Protein AF-A0A5N5MK28-F1 (afdb_monomer)

Radius of gyration: 33.44 Å; Cα contacts (8 Å, |Δi|>4): 81; chains: 1; bounding box: 77×37×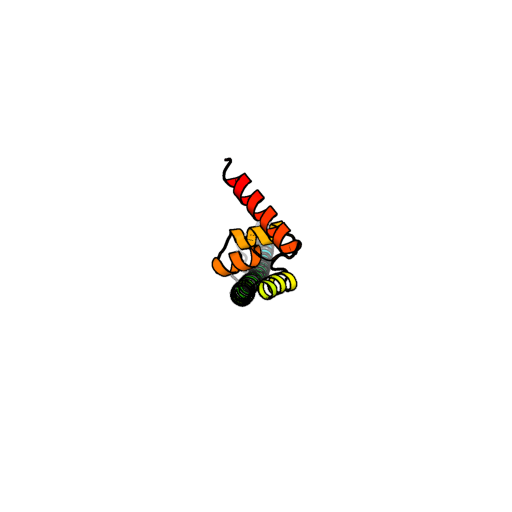80 Å

pLDDT: mean 88.34, std 12.54, range [42.09, 98.25]

Sequence (139 aa):
MDEDSTVPEDLSLAERDELSNIRRRKKELLDDIERLKFEIAEVMTEIEHLTCMGETKTTQRNKQMAIGRKKFNMDPKKGIRFLLDNDLLQHTPEDIAQFLYKGEGLNKTVIGDYLGERDDFNISVLQALWNFMSLRTST

Secondary structure (DSSP, 8-state):
--TTSPPPTT--HHHHHHHHHHHHHHHHHHHHHHHHHHHHHHHHHHHHHHHHHHHHHHHHHHHHHHHHHHHHHH-HHHHHHHHHHTTSS-SSHHHHHHHHHH-TT--HHHHHHHHT--SHHHHHHHHHHHHHHHHHH--

Nearest PDB structures (foldseek):
  2r09-assembly2_B  TM=9.958E-01  e=1.004E-08  Mus musculus
  2r0d-assembly2_B  TM=9.962E-01  e=2.593E-08  Mus musculus
  4jxh-assembly1_A  TM=9.839E-01  e=2.919E-08  Homo sapiens
  6u3g-assembly1_A  TM=5.837E-01  e=3.011E-11  Homo sapiens
  4a4p-assembly2_B  TM=9.960E-01  e=1.285E-07  Homo sapiens

Organism: Pangasianodon hypophthalmus (NCBI:txid310915)

Foldseek 3Di:
DPPLPDDDPPDDPVVSVVSVVVVVVVVVVVVVVVVVVVVVVVVVVVVVVVVVVVCVVVVVLVVQLLVLQVLCQVPVVRSVVSCCVVVNFPLDLQRVLVVVVVCVSHDVVSSVVQCPDPDPSSVSNVVNNVVVVVVVVVD

Mean predicted aligned error: 12.11 Å

Solvent-accessible surface area (backbone atoms only — not comparable to full-atom values): 7717 Å² total; per-residue (Å²): 134,73,84,84,72,74,73,71,88,89,59,52,76,66,56,50,51,51,51,52,53,51,52,51,52,52,48,54,52,49,53,49,53,53,50,51,51,52,53,51,53,51,53,52,51,51,51,51,52,53,48,53,54,48,50,50,52,53,50,49,52,52,53,51,50,54,51,24,35,55,37,23,60,74,39,47,70,62,8,52,49,50,24,40,79,64,75,73,42,60,101,43,41,57,54,48,20,52,55,60,69,67,39,80,80,49,49,68,67,50,51,49,55,49,48,68,40,90,48,71,64,32,44,45,20,43,52,37,36,50,52,56,53,54,65,66,73,75,113

InterPro domains:
  IPR000904 Sec7 domain [PF01369] (61-136)
  IPR000904 Sec7 domain [PS50190] (54-136)
  IPR035999 Sec7 domain superfamily [SSF48425] (58-135)

Structure (mmCIF, N/CA/C/O backbone):
data_AF-A0A5N5MK28-F1
#
_entry.id   AF-A0A5N5MK28-F1
#
loop_
_atom_site.group_PDB
_atom_site.id
_atom_site.type_symbol
_atom_site.label_atom_id
_atom_site.label_alt_id
_atom_site.label_comp_id
_atom_site.label_asym_id
_atom_site.label_entity_id
_atom_site.label_seq_id
_atom_site.pdbx_PDB_ins_code
_atom_site.Cartn_x
_atom_site.Cartn_y
_atom_site.Cartn_z
_atom_site.occupancy
_atom_site.B_iso_or_equiv
_atom_site.auth_seq_id
_atom_site.auth_comp_id
_atom_site.auth_asym_id
_atom_site.auth_atom_id
_atom_site.pdbx_PDB_model_num
ATOM 1 N N . MET A 1 1 ? -32.824 -11.317 48.941 1.00 42.09 1 MET A N 1
ATOM 2 C CA . MET A 1 1 ? -33.915 -10.564 49.585 1.00 42.09 1 MET A CA 1
ATOM 3 C C . MET A 1 1 ? -34.099 -9.322 48.747 1.00 42.09 1 MET A C 1
ATOM 5 O O . MET A 1 1 ? -33.229 -8.465 48.778 1.00 42.09 1 MET A O 1
ATOM 9 N N . ASP A 1 2 ? -35.137 -9.296 47.916 1.00 50.88 2 ASP A N 1
ATOM 10 C CA . ASP A 1 2 ? -35.425 -8.160 47.044 1.00 50.88 2 ASP A CA 1
ATOM 11 C C . ASP A 1 2 ? -36.006 -7.024 47.887 1.00 50.88 2 ASP A C 1
ATOM 13 O O . ASP A 1 2 ? -37.163 -7.061 48.315 1.00 50.88 2 ASP A O 1
ATOM 17 N N . GLU A 1 3 ? -35.170 -6.019 48.137 1.00 57.16 3 GLU A N 1
ATOM 18 C CA . GLU A 1 3 ? -35.463 -4.796 48.899 1.00 57.16 3 GLU A CA 1
ATOM 19 C C . GLU A 1 3 ? -36.625 -3.973 48.289 1.00 57.16 3 GLU A C 1
ATOM 21 O O . GLU A 1 3 ? -37.126 -3.036 48.898 1.00 57.16 3 GLU A O 1
ATOM 26 N N . ASP A 1 4 ? -37.102 -4.357 47.098 1.00 57.06 4 ASP A N 1
ATOM 27 C CA . ASP A 1 4 ? -38.170 -3.696 46.342 1.00 57.06 4 ASP A CA 1
ATOM 28 C C . ASP A 1 4 ? -39.566 -4.327 46.527 1.00 57.06 4 ASP A C 1
ATOM 30 O O . ASP A 1 4 ? -40.530 -3.908 45.892 1.00 57.06 4 ASP A O 1
ATOM 34 N N . SER A 1 5 ? -39.709 -5.344 47.383 1.00 59.66 5 SER A N 1
ATOM 35 C CA . SER A 1 5 ? -40.997 -6.028 47.614 1.00 59.66 5 SER A CA 1
ATOM 36 C C . SER A 1 5 ? -41.794 -5.485 48.805 1.00 59.66 5 SER A C 1
ATOM 38 O O . SER A 1 5 ? -43.012 -5.656 48.865 1.00 59.66 5 SER A O 1
ATOM 40 N N . THR A 1 6 ? -41.147 -4.790 49.740 1.00 68.94 6 THR A N 1
ATOM 41 C CA . THR A 1 6 ? -41.796 -4.239 50.933 1.00 68.94 6 THR A CA 1
ATOM 42 C C . THR A 1 6 ? -42.527 -2.948 50.577 1.00 68.94 6 THR A C 1
ATOM 44 O O . THR A 1 6 ? -41.934 -1.980 50.100 1.00 68.94 6 THR A O 1
ATOM 47 N N . VAL A 1 7 ? -43.849 -2.937 50.739 1.00 68.56 7 VAL A N 1
ATOM 48 C CA . VAL A 1 7 ? -44.659 -1.715 50.656 1.00 68.56 7 VAL A CA 1
ATOM 49 C C . VAL A 1 7 ? -44.816 -1.198 52.086 1.00 68.56 7 VAL A C 1
ATOM 51 O O . VAL A 1 7 ? -45.369 -1.929 52.906 1.00 68.56 7 VAL A O 1
ATOM 54 N N . PRO A 1 8 ? -44.322 0.007 52.411 1.00 74.38 8 PRO A N 1
ATOM 55 C CA . PRO A 1 8 ? -44.511 0.592 53.734 1.00 74.38 8 PRO A CA 1
ATOM 56 C C . PRO A 1 8 ? -46.003 0.680 54.105 1.00 74.38 8 PRO A C 1
ATOM 58 O O . PRO A 1 8 ? -46.845 1.079 53.291 1.00 74.38 8 PRO A O 1
ATOM 61 N N . GLU A 1 9 ? -46.350 0.242 55.319 1.00 71.25 9 GLU A N 1
ATOM 62 C CA . GLU A 1 9 ? -47.745 0.145 55.780 1.00 71.25 9 GLU A CA 1
ATOM 63 C C . GLU A 1 9 ? -48.412 1.519 55.967 1.00 71.25 9 GLU A C 1
ATOM 65 O O . GLU A 1 9 ? -49.639 1.606 55.925 1.00 71.25 9 GLU A O 1
ATOM 70 N N . ASP A 1 10 ? -47.621 2.586 56.083 1.00 81.12 10 ASP A N 1
ATOM 71 C CA . ASP A 1 10 ? -48.020 3.974 56.337 1.00 81.12 10 ASP A CA 1
ATOM 72 C C . ASP A 1 10 ? -48.446 4.773 55.088 1.00 81.12 10 ASP A C 1
ATOM 74 O O . ASP A 1 10 ? -48.896 5.909 55.218 1.00 81.12 10 ASP A O 1
ATOM 78 N N . LEU A 1 11 ? -48.370 4.186 53.888 1.00 76.56 11 LEU A N 1
ATOM 79 C CA . LEU A 1 11 ? -48.700 4.870 52.628 1.00 76.56 11 LEU A CA 1
ATOM 80 C C . LEU A 1 11 ? -50.201 4.873 52.295 1.00 76.56 11 LEU A C 1
ATOM 82 O O . LEU A 1 11 ? -50.887 3.849 52.414 1.00 76.56 11 LEU A O 1
ATOM 86 N N . SER A 1 12 ? -50.691 5.994 51.758 1.00 85.88 12 SER A N 1
ATOM 87 C CA . SER A 1 12 ? -52.024 6.106 51.153 1.00 85.88 12 SER A CA 1
ATOM 88 C C . SER A 1 12 ? -52.135 5.325 49.832 1.00 85.88 12 SER A C 1
ATOM 90 O O . SER A 1 12 ? -51.142 4.948 49.211 1.00 85.88 12 SER A O 1
ATOM 92 N N . LEU A 1 13 ? -53.365 5.084 49.359 1.00 82.44 13 LEU A N 1
ATOM 93 C CA . LEU A 1 13 ? -53.610 4.353 48.104 1.00 82.44 13 LEU A CA 1
ATOM 94 C C . LEU A 1 13 ? -52.949 5.014 46.884 1.00 82.44 13 LEU A C 1
ATOM 96 O O . LEU A 1 13 ? -52.423 4.306 46.029 1.00 82.44 13 LEU A O 1
ATOM 100 N N . ALA A 1 14 ? -52.955 6.348 46.820 1.00 85.94 14 ALA A N 1
ATOM 101 C CA . ALA A 1 14 ? -52.330 7.096 45.730 1.00 85.94 14 ALA A CA 1
ATOM 102 C C . ALA A 1 14 ? -50.799 6.959 45.759 1.00 85.94 14 ALA A C 1
ATOM 104 O O . ALA A 1 14 ? -50.184 6.697 44.729 1.00 85.94 14 ALA A O 1
ATOM 105 N N . GLU A 1 15 ? -50.191 7.045 46.945 1.00 86.38 15 GLU A N 1
ATOM 106 C CA . GLU A 1 15 ? -48.740 6.893 47.116 1.00 86.38 15 GLU A CA 1
ATOM 107 C C . GLU A 1 15 ? -48.275 5.460 46.819 1.00 86.38 15 GLU A C 1
ATOM 109 O O . GLU A 1 15 ? -47.202 5.261 46.250 1.00 86.38 15 GLU A O 1
ATOM 114 N N . ARG A 1 16 ? -49.091 4.446 47.140 1.00 83.69 16 ARG A N 1
ATOM 115 C CA . ARG A 1 16 ? -48.813 3.047 46.770 1.00 83.69 16 ARG A CA 1
ATOM 116 C C . ARG A 1 16 ? -48.835 2.833 45.257 1.00 83.69 16 ARG A C 1
ATOM 118 O O . ARG A 1 16 ? -47.991 2.099 44.739 1.00 83.69 16 ARG A O 1
ATOM 125 N N . A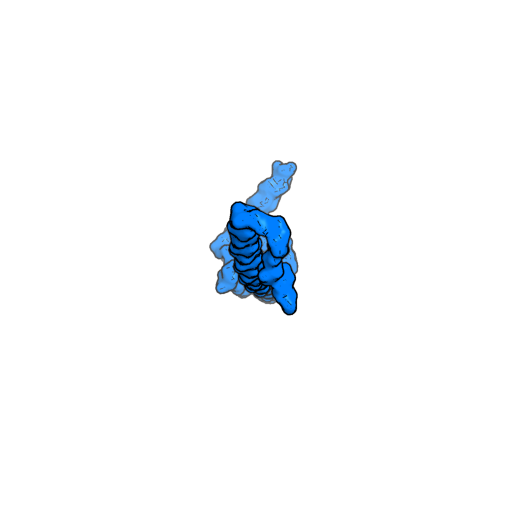SP A 1 17 ? -49.770 3.466 44.551 1.00 86.50 17 ASP A N 1
ATOM 126 C CA . ASP A 1 17 ? -49.852 3.377 43.089 1.00 86.50 17 ASP A CA 1
ATOM 127 C C . ASP A 1 17 ? -48.687 4.121 42.412 1.00 86.50 17 ASP A C 1
ATOM 129 O O . ASP A 1 17 ? -48.070 3.623 41.467 1.00 86.50 17 ASP A O 1
ATOM 133 N N . GLU A 1 18 ? -48.293 5.278 42.947 1.00 89.06 18 GLU A N 1
ATOM 134 C CA . GLU A 1 18 ? -47.118 6.011 42.476 1.00 89.06 18 GLU A CA 1
ATOM 135 C C . GLU A 1 18 ? -45.815 5.236 42.724 1.00 89.06 18 GLU A C 1
ATOM 137 O O . GLU A 1 18 ? -44.990 5.117 41.815 1.00 89.06 18 GLU A O 1
ATOM 142 N N . LEU A 1 19 ? -45.667 4.600 43.892 1.00 87.06 19 LEU A N 1
ATOM 143 C CA . LEU A 1 19 ? -44.540 3.713 44.194 1.00 87.06 19 LEU A CA 1
ATOM 144 C C . LEU A 1 19 ? -44.468 2.532 43.213 1.00 87.06 19 LEU A C 1
ATOM 146 O O . LEU A 1 19 ? -43.391 2.219 42.707 1.00 87.06 19 LEU A O 1
ATOM 150 N N . SER A 1 20 ? -45.604 1.910 42.892 1.00 87.19 20 SER A N 1
ATOM 151 C CA . SER A 1 20 ? -45.690 0.852 41.875 1.00 87.19 20 SER A CA 1
ATOM 152 C C . SER A 1 20 ? -45.235 1.347 40.494 1.00 87.19 20 SER A C 1
ATOM 154 O O . SER A 1 20 ? -44.433 0.699 39.813 1.00 87.19 20 SER A O 1
ATOM 156 N N . ASN A 1 21 ? -45.667 2.549 40.102 1.00 92.62 21 ASN A N 1
ATOM 157 C CA . ASN A 1 21 ? -45.243 3.182 38.855 1.00 92.62 21 ASN A CA 1
ATOM 158 C C . ASN A 1 21 ? -43.738 3.489 38.827 1.00 92.62 21 ASN A C 1
ATOM 160 O O . ASN A 1 21 ? -43.092 3.255 37.804 1.00 92.62 21 ASN A O 1
ATOM 164 N N . ILE A 1 22 ? -43.168 3.976 39.932 1.00 92.19 22 ILE A N 1
ATOM 165 C CA . ILE A 1 22 ? -41.727 4.229 40.067 1.00 92.19 22 ILE A CA 1
ATOM 166 C C . ILE A 1 22 ? -40.940 2.919 39.969 1.00 92.19 22 ILE A C 1
ATOM 168 O O . ILE A 1 22 ? -39.964 2.857 39.224 1.00 92.19 22 ILE A O 1
ATOM 172 N N . ARG A 1 23 ? -41.381 1.857 40.655 1.00 90.38 23 ARG A N 1
ATOM 173 C CA . ARG A 1 23 ? -40.745 0.530 40.608 1.00 90.38 23 ARG A CA 1
ATOM 174 C C . ARG A 1 23 ? -40.736 -0.057 39.203 1.00 90.38 23 ARG A C 1
ATOM 176 O O . ARG A 1 23 ? -39.703 -0.536 38.743 1.00 90.38 23 ARG A O 1
ATOM 183 N N . ARG A 1 24 ? -41.856 0.051 38.485 1.00 94.06 24 ARG A N 1
ATOM 184 C CA . ARG A 1 24 ? -41.944 -0.376 37.084 1.00 94.06 24 ARG A CA 1
ATOM 185 C C . ARG A 1 24 ? -40.958 0.383 36.197 1.00 94.06 24 ARG A C 1
ATOM 187 O O . ARG A 1 24 ? -40.180 -0.254 35.498 1.00 94.06 24 ARG A O 1
ATOM 194 N N . ARG A 1 25 ? -40.938 1.718 36.269 1.00 95.25 25 ARG A N 1
ATOM 195 C CA . ARG A 1 25 ? -40.000 2.537 35.479 1.00 95.25 25 ARG A CA 1
ATOM 196 C C . ARG A 1 25 ? -38.544 2.244 35.835 1.00 95.25 25 ARG A C 1
ATOM 198 O O . ARG A 1 25 ? -37.699 2.184 34.954 1.00 95.25 25 ARG A O 1
ATOM 205 N N . LYS A 1 26 ? -38.241 2.034 37.120 1.00 93.62 26 LYS A N 1
ATOM 206 C CA . LYS A 1 26 ? -36.909 1.617 37.579 1.00 93.62 26 LYS A CA 1
ATOM 207 C C . LYS A 1 26 ? -36.506 0.289 36.943 1.00 93.62 26 LYS A C 1
ATOM 209 O O . LYS A 1 26 ? -35.367 0.164 36.513 1.00 93.62 26 LYS A O 1
ATOM 214 N N . LYS A 1 27 ? -37.424 -0.679 36.871 1.00 93.94 27 LYS A N 1
ATOM 215 C CA . LYS A 1 27 ? -37.179 -1.963 36.208 1.00 93.94 27 LYS A CA 1
ATOM 216 C C . LYS A 1 27 ? -36.909 -1.784 34.713 1.00 93.94 27 LYS A C 1
ATOM 218 O O . LYS A 1 27 ? -35.897 -2.275 34.240 1.00 93.94 27 LYS A O 1
ATOM 223 N N . GLU A 1 28 ? -37.746 -1.021 34.013 1.00 96.19 28 GLU A N 1
ATOM 224 C CA . GLU A 1 28 ? -37.553 -0.713 32.586 1.00 96.19 28 GLU A CA 1
ATOM 225 C C . GLU A 1 28 ? -36.178 -0.071 32.329 1.00 96.19 28 GLU A C 1
ATOM 227 O O . GLU A 1 28 ? -35.439 -0.514 31.458 1.00 96.19 28 GLU A O 1
ATOM 232 N N . LEU A 1 29 ? -35.780 0.904 33.152 1.00 97.00 29 LEU A N 1
ATOM 233 C CA . LEU A 1 29 ? -34.464 1.540 33.047 1.00 97.00 29 LEU A CA 1
ATOM 234 C C . LEU A 1 29 ? -33.304 0.574 33.323 1.00 97.00 29 LEU A C 1
ATOM 236 O O . LEU A 1 29 ? -32.242 0.709 32.721 1.00 97.00 29 LEU A O 1
ATOM 240 N N . LEU A 1 30 ? -33.468 -0.373 34.249 1.00 95.31 30 LEU A N 1
ATOM 241 C CA . LEU A 1 30 ? -32.449 -1.390 34.520 1.00 95.31 30 LEU A CA 1
ATOM 242 C C . LEU A 1 30 ? -32.293 -2.350 33.339 1.00 95.31 30 LEU A C 1
ATOM 244 O O . LEU A 1 30 ? -31.159 -2.637 32.956 1.00 95.31 30 LEU A O 1
ATOM 248 N N . ASP A 1 31 ? -33.409 -2.774 32.748 1.00 96.19 31 ASP A N 1
ATOM 249 C CA . ASP A 1 31 ? -33.428 -3.626 31.559 1.00 96.19 31 ASP A CA 1
ATOM 250 C C . ASP A 1 31 ? -32.762 -2.898 30.368 1.00 96.19 31 ASP A C 1
ATOM 252 O O . ASP A 1 31 ? -31.927 -3.473 29.665 1.00 96.19 31 ASP A O 1
ATOM 256 N N . ASP A 1 32 ? -33.035 -1.599 30.190 1.00 97.75 32 ASP A N 1
ATOM 257 C CA . ASP A 1 32 ? -32.390 -0.764 29.167 1.00 97.75 32 ASP A CA 1
ATOM 258 C C . ASP A 1 32 ? -30.879 -0.607 29.403 1.00 97.75 32 ASP A C 1
ATOM 260 O O . ASP A 1 32 ? -30.087 -0.694 28.463 1.00 97.75 32 ASP A O 1
ATOM 264 N N . ILE A 1 33 ? -30.447 -0.403 30.654 1.00 97.62 33 ILE A N 1
ATOM 265 C CA . ILE A 1 33 ? -29.018 -0.336 31.004 1.00 97.62 33 ILE A CA 1
ATOM 266 C C . ILE A 1 33 ? -28.325 -1.658 30.678 1.00 97.62 33 ILE A C 1
ATOM 268 O O . ILE A 1 33 ? -27.201 -1.656 30.173 1.00 97.62 33 ILE A O 1
ATOM 272 N N . GLU A 1 34 ? -28.958 -2.786 30.993 1.00 96.31 34 GLU A N 1
ATOM 273 C CA . GLU A 1 34 ? -28.413 -4.104 30.685 1.00 96.31 34 GLU A CA 1
ATOM 274 C C . GLU A 1 34 ? -28.287 -4.300 29.172 1.00 96.31 34 GLU A C 1
ATOM 276 O O . GLU A 1 34 ? -27.216 -4.668 28.687 1.00 96.31 34 GLU A O 1
ATOM 281 N N . ARG A 1 35 ? -29.322 -3.941 28.412 1.00 97.38 35 ARG A N 1
ATOM 282 C CA . ARG A 1 35 ? -29.288 -3.986 26.950 1.00 97.38 35 ARG A CA 1
ATOM 283 C C . ARG A 1 35 ? -28.174 -3.119 26.362 1.00 97.38 35 ARG A C 1
ATOM 285 O O . ARG A 1 35 ? -27.398 -3.606 25.544 1.00 97.38 35 ARG A O 1
ATOM 292 N N . LEU A 1 36 ? -28.047 -1.868 26.803 1.00 96.75 36 LEU A N 1
ATOM 293 C CA . LEU A 1 36 ? -26.991 -0.968 26.330 1.00 96.75 36 LEU A CA 1
ATOM 294 C C . LEU A 1 36 ? -25.593 -1.507 26.650 1.00 96.75 36 LEU A C 1
ATOM 296 O O . LEU A 1 36 ? -24.676 -1.345 25.850 1.00 96.75 36 LEU A O 1
ATOM 300 N N . LYS A 1 37 ? -25.410 -2.183 27.791 1.00 95.94 37 LYS A N 1
ATOM 301 C CA . LYS A 1 37 ? -24.139 -2.855 28.104 1.00 95.94 37 LYS A CA 1
ATOM 302 C C . LYS A 1 37 ? -23.818 -3.965 27.105 1.00 95.94 37 LYS A C 1
ATOM 304 O O . LYS A 1 37 ? -22.661 -4.072 26.704 1.00 95.94 37 LYS A O 1
ATOM 309 N N . PHE A 1 38 ? -24.810 -4.765 26.707 1.00 92.50 38 PHE A N 1
ATOM 310 C CA . PHE A 1 38 ? -24.625 -5.790 25.677 1.00 92.50 38 PHE A CA 1
ATOM 311 C C . PHE A 1 38 ? -24.275 -5.171 24.321 1.00 92.50 38 PHE A C 1
ATOM 313 O O . PHE A 1 38 ? -23.301 -5.595 23.705 1.00 92.50 38 PHE A O 1
ATOM 320 N N . GLU A 1 39 ? -24.997 -4.129 23.904 1.00 96.19 39 GLU A N 1
ATOM 321 C CA . GLU A 1 39 ? -24.726 -3.419 22.646 1.00 96.19 39 GLU A CA 1
ATOM 322 C C . GLU A 1 39 ? -23.311 -2.808 22.640 1.00 96.19 39 GLU A C 1
ATOM 324 O O . GLU A 1 39 ? -22.571 -2.956 21.669 1.00 96.19 39 GLU A O 1
ATOM 329 N N . ILE A 1 40 ? -22.871 -2.197 23.749 1.00 95.50 40 ILE A N 1
ATOM 330 C CA . ILE A 1 40 ? -21.497 -1.685 23.886 1.00 95.50 40 ILE A CA 1
ATOM 331 C C . ILE A 1 40 ? -20.473 -2.821 23.773 1.00 95.50 40 ILE A C 1
ATOM 333 O O . ILE A 1 40 ? -19.467 -2.660 23.086 1.00 95.50 40 ILE A O 1
ATOM 337 N N . ALA A 1 41 ? -20.699 -3.960 24.431 1.00 93.44 41 ALA A N 1
ATOM 338 C CA . ALA A 1 41 ? -19.775 -5.093 24.374 1.00 93.44 41 ALA A CA 1
ATOM 339 C C . ALA A 1 41 ? -19.642 -5.667 22.952 1.00 93.44 41 ALA A C 1
ATOM 341 O O . ALA A 1 41 ? -18.539 -6.018 22.523 1.00 93.44 41 ALA A O 1
ATOM 342 N N . GLU A 1 42 ? -20.744 -5.721 22.205 1.00 93.38 42 GLU A N 1
ATOM 343 C CA . GLU A 1 42 ? -20.756 -6.151 20.807 1.00 93.38 42 GLU A CA 1
ATOM 344 C C . GLU A 1 42 ? -19.974 -5.179 19.914 1.00 93.38 42 GLU A C 1
ATOM 346 O O . GLU A 1 42 ? -19.056 -5.598 19.208 1.00 93.38 42 GLU A O 1
ATOM 351 N N . VAL A 1 43 ? -20.248 -3.874 20.023 1.00 94.56 43 VAL A N 1
ATOM 352 C CA . VAL A 1 43 ? -19.526 -2.836 19.268 1.00 94.56 43 VAL A CA 1
ATOM 353 C C . VAL A 1 43 ? -18.028 -2.855 19.587 1.00 94.56 43 VAL A C 1
ATOM 355 O O . VAL A 1 43 ? -17.202 -2.746 18.683 1.00 94.56 43 VAL A O 1
ATOM 358 N N . MET A 1 44 ? -17.650 -3.037 20.855 1.00 88.44 44 MET A N 1
ATOM 359 C CA . MET A 1 44 ? -16.242 -3.162 21.254 1.00 88.44 44 MET A CA 1
ATOM 360 C C . MET A 1 44 ? -15.576 -4.378 20.596 1.00 88.44 44 MET A C 1
ATOM 362 O O . MET A 1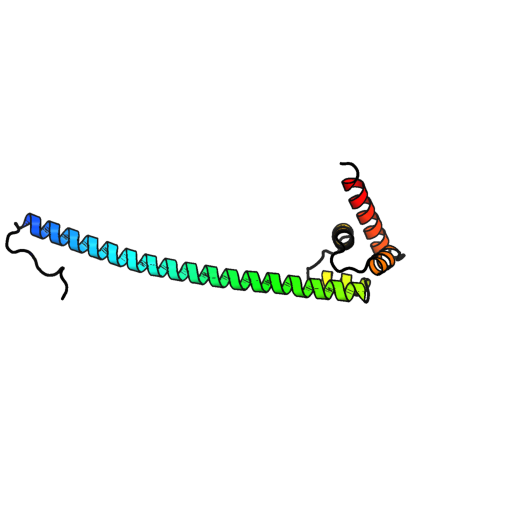 44 ? -14.474 -4.258 20.063 1.00 88.44 44 MET A O 1
ATOM 366 N N . THR A 1 45 ? -16.268 -5.519 20.555 1.00 90.25 45 THR A N 1
ATOM 367 C CA . THR A 1 45 ? -15.779 -6.738 19.889 1.00 90.25 45 THR A CA 1
ATOM 368 C C . THR A 1 45 ? -15.591 -6.518 18.383 1.00 90.25 45 THR A C 1
ATOM 370 O O . THR A 1 45 ? -14.596 -6.956 17.800 1.00 90.25 45 THR A O 1
ATOM 373 N N . GLU A 1 46 ? -16.510 -5.803 17.733 1.00 88.38 46 GLU A N 1
ATOM 374 C CA . GLU A 1 46 ? -16.402 -5.472 16.310 1.00 88.38 46 GLU A CA 1
ATOM 375 C C . GLU A 1 46 ? -15.223 -4.525 16.027 1.00 88.38 46 GLU A C 1
ATOM 377 O O . GLU A 1 46 ? -14.463 -4.743 15.077 1.00 88.38 46 GLU A O 1
ATOM 382 N N . ILE A 1 47 ? -15.006 -3.520 16.883 1.00 84.00 47 ILE A N 1
ATOM 383 C CA . ILE A 1 47 ? -13.850 -2.614 16.803 1.00 84.00 47 ILE A CA 1
ATOM 384 C C . ILE A 1 47 ? -12.534 -3.393 16.930 1.00 84.00 47 ILE A C 1
ATOM 386 O O . ILE A 1 47 ? -11.606 -3.163 16.147 1.00 84.00 47 ILE A O 1
ATOM 390 N N . GLU A 1 48 ? -12.435 -4.328 17.876 1.00 78.00 48 GLU A N 1
ATOM 391 C CA . GLU A 1 48 ? -11.248 -5.176 18.054 1.00 78.00 48 GLU A CA 1
ATOM 392 C C . GLU A 1 48 ? -10.982 -6.047 16.820 1.00 78.00 48 GLU A C 1
ATOM 394 O O . GLU A 1 48 ? -9.852 -6.105 16.321 1.00 78.00 48 GLU A O 1
ATOM 399 N N . HIS A 1 49 ? -12.028 -6.668 16.271 1.00 75.69 49 HIS A N 1
ATOM 400 C CA . HIS A 1 49 ? -11.931 -7.470 15.055 1.00 75.69 49 HIS A CA 1
ATOM 401 C C . HIS A 1 49 ? -11.442 -6.637 13.858 1.00 75.69 49 HIS A C 1
ATOM 403 O O . HIS A 1 49 ? -10.492 -7.025 13.170 1.00 75.69 49 HIS A O 1
ATOM 409 N N . LEU A 1 50 ? -12.025 -5.454 13.640 1.00 74.75 50 LEU A N 1
ATOM 410 C CA . LEU A 1 50 ? -11.610 -4.535 12.576 1.00 74.75 50 LEU A CA 1
ATOM 411 C C . LEU A 1 50 ? -10.167 -4.046 12.760 1.00 74.75 50 LEU A C 1
ATOM 413 O O . LEU A 1 50 ? -9.421 -3.955 11.781 1.00 74.75 50 LEU A O 1
ATOM 417 N N . THR A 1 51 ? -9.750 -3.788 14.001 1.00 69.94 51 THR A N 1
ATOM 418 C CA . THR A 1 51 ? -8.378 -3.372 14.327 1.00 69.94 51 THR A CA 1
ATOM 419 C C . THR A 1 51 ? -7.377 -4.478 13.985 1.00 69.94 51 THR A C 1
ATOM 421 O O . THR A 1 51 ? -6.415 -4.233 13.254 1.00 69.94 51 THR A O 1
ATOM 424 N N . CYS A 1 52 ? -7.647 -5.723 14.387 1.00 60.94 52 CYS A N 1
ATOM 425 C CA . CYS A 1 52 ? -6.791 -6.871 14.074 1.00 60.94 52 CYS A CA 1
ATOM 426 C C . CYS A 1 52 ? -6.690 -7.130 12.555 1.00 60.94 52 CYS A C 1
ATOM 428 O O . CYS A 1 52 ? -5.608 -7.370 12.002 1.00 60.94 52 CYS A O 1
ATOM 430 N N . MET A 1 53 ? -7.806 -7.012 11.829 1.00 60.31 53 MET A N 1
ATOM 431 C CA . MET A 1 53 ? -7.806 -7.102 10.365 1.00 60.31 53 MET A CA 1
ATOM 432 C C . MET A 1 53 ? -7.018 -5.959 9.697 1.00 60.31 53 MET A C 1
ATOM 434 O O . MET A 1 53 ? -6.379 -6.168 8.663 1.00 60.31 53 MET A O 1
ATOM 438 N N . GLY A 1 54 ? -7.044 -4.750 10.261 1.00 58.66 54 GLY A N 1
ATOM 439 C CA . GLY A 1 54 ? -6.272 -3.603 9.774 1.00 58.66 54 GLY A CA 1
ATOM 440 C C . GLY A 1 54 ? -4.761 -3.762 9.986 1.00 58.66 54 GLY A C 1
ATOM 441 O O . GLY A 1 54 ? -3.965 -3.497 9.075 1.00 58.66 54 GLY A O 1
ATOM 442 N N . GLU A 1 55 ? -4.357 -4.261 11.154 1.00 58.81 55 GLU A N 1
ATOM 443 C CA . GLU A 1 55 ? -2.956 -4.520 11.502 1.00 58.81 55 GLU A CA 1
ATOM 444 C C . GLU A 1 55 ? -2.345 -5.637 10.654 1.00 58.81 55 GLU A C 1
ATOM 446 O O . GLU A 1 55 ? -1.218 -5.506 10.165 1.00 58.81 55 GLU A O 1
ATOM 451 N N . THR A 1 56 ? -3.094 -6.715 10.410 1.00 61.44 56 THR A N 1
ATOM 452 C CA . THR A 1 56 ? -2.648 -7.833 9.565 1.00 61.44 56 THR A CA 1
ATOM 453 C C . THR A 1 56 ? -2.469 -7.410 8.108 1.00 61.44 56 THR A C 1
ATOM 455 O O . THR A 1 56 ? -1.423 -7.704 7.525 1.00 61.44 56 THR A O 1
ATOM 458 N N . LYS A 1 57 ? -3.407 -6.641 7.536 1.00 63.69 57 LYS A N 1
ATOM 459 C CA . LYS A 1 57 ? -3.300 -6.116 6.160 1.00 63.69 57 LYS A CA 1
ATOM 460 C C . LYS A 1 57 ? -2.135 -5.141 5.992 1.00 63.69 57 LYS A C 1
ATOM 462 O O . LYS A 1 57 ? -1.371 -5.259 5.033 1.00 63.69 57 LYS A O 1
ATOM 467 N N . THR A 1 58 ? -1.951 -4.216 6.934 1.00 73.00 58 THR A N 1
ATOM 468 C CA . THR A 1 58 ? -0.844 -3.242 6.892 1.00 73.00 58 THR A CA 1
ATOM 469 C C . THR A 1 58 ? 0.504 -3.943 7.054 1.00 73.00 58 THR A C 1
ATOM 471 O O . THR A 1 58 ? 1.448 -3.694 6.302 1.00 73.00 58 THR A O 1
ATOM 474 N N . THR A 1 59 ? 0.583 -4.902 7.977 1.00 77.62 59 THR A N 1
ATOM 475 C CA . THR A 1 59 ? 1.787 -5.706 8.212 1.00 77.62 59 THR A CA 1
ATOM 476 C C . THR A 1 59 ? 2.112 -6.598 7.014 1.00 77.62 59 THR A C 1
ATOM 478 O O . THR A 1 59 ? 3.280 -6.735 6.647 1.00 77.62 59 THR A O 1
ATOM 481 N N . GLN A 1 60 ? 1.105 -7.187 6.366 1.00 83.06 60 GLN A N 1
ATOM 482 C CA . GLN A 1 60 ? 1.279 -7.977 5.148 1.00 83.06 60 GLN A CA 1
ATOM 483 C C . GLN A 1 60 ? 1.783 -7.113 3.988 1.00 83.06 60 GLN A C 1
ATOM 485 O O . GLN A 1 60 ? 2.783 -7.474 3.363 1.00 83.06 60 GLN A O 1
ATOM 490 N N . ARG A 1 61 ? 1.178 -5.939 3.766 1.00 89.56 61 ARG A N 1
ATOM 491 C CA . ARG A 1 61 ? 1.620 -4.987 2.735 1.00 89.56 61 ARG A CA 1
ATOM 492 C C . ARG A 1 61 ? 3.071 -4.552 2.955 1.00 89.56 61 ARG A C 1
ATOM 494 O O . ARG A 1 61 ? 3.870 -4.591 2.021 1.00 89.56 61 ARG A O 1
ATOM 501 N N . ASN A 1 62 ? 3.444 -4.217 4.191 1.00 89.75 62 ASN A N 1
ATOM 502 C CA . ASN A 1 62 ? 4.813 -3.819 4.537 1.00 89.75 62 ASN A CA 1
ATOM 503 C C . ASN A 1 62 ? 5.823 -4.957 4.314 1.00 89.75 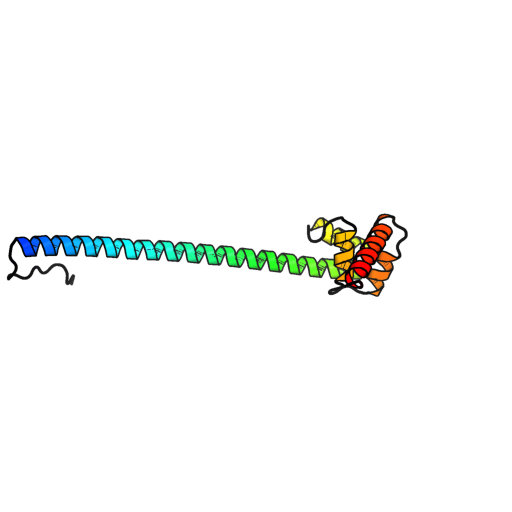62 ASN A C 1
ATOM 505 O O . ASN A 1 62 ? 6.904 -4.731 3.766 1.00 89.75 62 ASN A O 1
ATOM 509 N N . LYS A 1 63 ? 5.462 -6.197 4.675 1.00 91.44 63 LYS A N 1
ATOM 510 C CA . LYS A 1 63 ? 6.287 -7.386 4.408 1.00 91.44 63 LYS A CA 1
ATOM 511 C C . LYS A 1 63 ? 6.500 -7.598 2.910 1.00 91.44 63 LYS A C 1
ATOM 513 O O . LYS A 1 63 ? 7.637 -7.801 2.483 1.00 91.44 63 LYS A O 1
ATOM 518 N N . GLN A 1 64 ? 5.441 -7.524 2.103 1.00 93.25 64 GLN A N 1
ATOM 519 C CA . GLN A 1 64 ? 5.569 -7.682 0.654 1.00 93.25 64 GLN A CA 1
ATOM 520 C C . GLN A 1 64 ? 6.386 -6.539 0.035 1.00 93.25 64 GLN A C 1
ATOM 522 O O . GLN A 1 64 ? 7.233 -6.798 -0.817 1.00 93.25 64 GLN A O 1
ATOM 527 N N . MET A 1 65 ? 6.234 -5.303 0.519 1.00 95.69 65 MET A N 1
ATOM 528 C CA . MET A 1 65 ? 7.055 -4.171 0.078 1.00 95.69 65 MET A CA 1
ATOM 529 C C . MET A 1 65 ? 8.549 -4.404 0.352 1.00 95.69 65 MET A C 1
ATOM 531 O O . MET A 1 65 ? 9.381 -4.214 -0.535 1.00 95.69 65 MET A O 1
ATOM 535 N N . ALA A 1 66 ? 8.906 -4.896 1.543 1.00 95.12 66 ALA A N 1
ATOM 536 C CA . ALA A 1 66 ? 10.289 -5.240 1.876 1.00 95.12 66 ALA A CA 1
ATOM 537 C C . ALA A 1 66 ? 10.858 -6.343 0.960 1.00 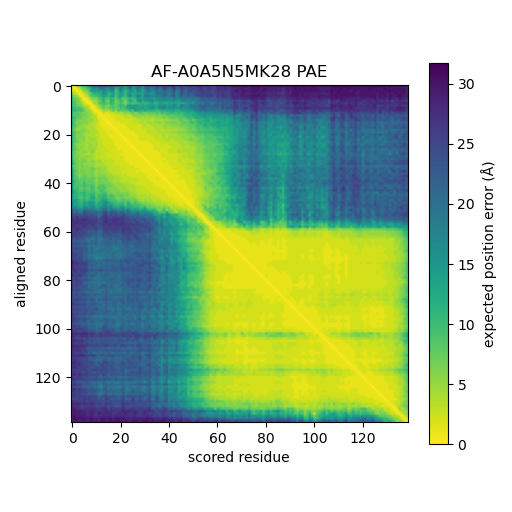95.12 66 ALA A C 1
ATOM 539 O O . ALA A 1 66 ? 12.001 -6.250 0.503 1.00 95.12 66 ALA A O 1
ATOM 540 N N . ILE A 1 67 ? 10.053 -7.362 0.636 1.00 95.06 67 ILE A N 1
ATOM 541 C CA . ILE A 1 67 ? 10.429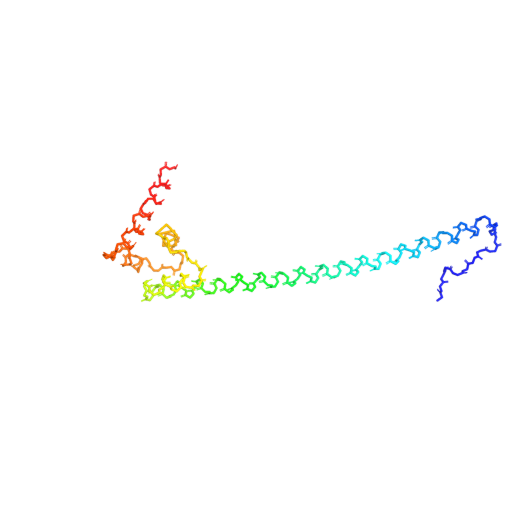 -8.415 -0.320 1.00 95.06 67 ILE A CA 1
ATOM 542 C C . ILE A 1 67 ? 10.645 -7.826 -1.720 1.00 95.06 67 ILE A C 1
ATOM 544 O O . ILE A 1 67 ? 11.638 -8.160 -2.369 1.00 95.06 67 ILE A O 1
ATOM 548 N N . GLY A 1 68 ? 9.760 -6.937 -2.175 1.00 96.88 68 GLY A N 1
ATOM 549 C CA . GLY A 1 68 ? 9.871 -6.272 -3.473 1.00 96.88 68 GLY A CA 1
ATOM 550 C C . GLY A 1 68 ? 11.137 -5.426 -3.595 1.00 96.88 68 GLY A C 1
ATOM 551 O O . GLY A 1 68 ? 11.865 -5.568 -4.574 1.00 96.88 68 GLY A O 1
ATOM 552 N N . ARG A 1 69 ? 11.481 -4.648 -2.559 1.00 97.94 69 ARG A N 1
ATOM 553 C CA . ARG A 1 69 ? 12.751 -3.896 -2.482 1.00 97.94 69 ARG A CA 1
ATOM 554 C C . ARG A 1 69 ? 13.969 -4.821 -2.553 1.00 97.94 69 ARG A C 1
ATOM 556 O O . ARG A 1 69 ? 14.902 -4.567 -3.310 1.00 97.94 69 ARG A O 1
ATOM 563 N N . LYS A 1 70 ? 13.949 -5.941 -1.818 1.00 97.44 70 LYS A N 1
ATOM 564 C CA . LYS A 1 70 ? 15.027 -6.943 -1.870 1.00 97.44 70 LYS A CA 1
ATOM 565 C C . LYS A 1 70 ? 15.164 -7.557 -3.266 1.00 97.44 70 LYS A C 1
ATOM 567 O O . LYS A 1 70 ? 16.283 -7.704 -3.746 1.00 97.44 70 LYS A O 1
ATOM 572 N N . LYS A 1 71 ? 14.046 -7.891 -3.921 1.00 97.62 71 LYS A N 1
ATOM 573 C CA . LYS A 1 71 ? 14.035 -8.394 -5.303 1.00 97.62 71 LYS A CA 1
ATOM 574 C C . LYS A 1 71 ? 14.572 -7.352 -6.275 1.00 97.62 71 LYS A C 1
ATOM 576 O O . LYS A 1 71 ? 15.401 -7.714 -7.094 1.00 97.62 71 LYS A O 1
ATOM 581 N N . PHE A 1 72 ? 14.172 -6.087 -6.135 1.00 98.25 72 PHE A N 1
ATOM 582 C CA . PHE A 1 72 ? 14.687 -4.986 -6.949 1.00 98.25 72 PHE A CA 1
ATOM 583 C C . PHE A 1 72 ? 16.208 -4.883 -6.847 1.00 98.25 72 PHE A C 1
ATOM 585 O O . PHE A 1 72 ? 16.882 -4.866 -7.865 1.00 98.25 72 PHE A O 1
ATOM 592 N N . ASN A 1 73 ? 16.754 -4.925 -5.629 1.00 97.50 73 ASN A N 1
ATOM 593 C CA . ASN A 1 73 ? 18.202 -4.870 -5.409 1.00 97.50 73 ASN A CA 1
ATOM 594 C C . ASN A 1 73 ? 18.965 -6.076 -5.991 1.00 97.50 73 ASN A C 1
ATOM 596 O O . ASN A 1 73 ? 20.175 -5.982 -6.170 1.00 97.50 73 ASN A O 1
ATOM 600 N N . MET A 1 74 ? 18.293 -7.205 -6.243 1.00 96.88 74 MET A N 1
ATOM 601 C CA . MET A 1 74 ? 18.885 -8.375 -6.906 1.00 96.88 74 MET A CA 1
ATOM 602 C C . MET A 1 74 ? 18.737 -8.319 -8.430 1.00 96.88 74 MET A C 1
ATOM 604 O O . MET A 1 74 ? 19.639 -8.727 -9.151 1.00 96.88 74 MET A O 1
ATOM 608 N N . ASP A 1 75 ? 17.574 -7.884 -8.906 1.00 96.69 75 ASP A N 1
ATOM 609 C CA . ASP A 1 75 ? 17.206 -7.772 -10.312 1.00 96.69 75 ASP A CA 1
ATOM 610 C C . ASP A 1 75 ? 16.092 -6.714 -10.418 1.00 96.69 75 ASP A C 1
ATOM 612 O O . ASP A 1 75 ? 14.952 -6.972 -10.000 1.00 96.69 75 ASP A O 1
ATOM 616 N N . PRO A 1 76 ? 16.389 -5.515 -10.945 1.00 96.25 76 PRO A N 1
ATOM 617 C CA . PRO A 1 76 ? 15.457 -4.400 -10.875 1.00 96.25 76 PRO A CA 1
ATOM 618 C C . PRO A 1 76 ? 14.178 -4.658 -11.679 1.00 96.25 76 PRO A C 1
ATOM 620 O O . PRO A 1 76 ? 13.087 -4.345 -11.203 1.00 96.25 76 PRO A O 1
ATOM 623 N N . LYS A 1 77 ? 14.270 -5.329 -12.836 1.00 95.06 77 LYS A N 1
ATOM 624 C CA . LYS A 1 77 ? 13.104 -5.678 -13.667 1.00 95.06 77 LYS A CA 1
ATOM 625 C C . LYS A 1 77 ? 12.187 -6.665 -12.940 1.00 95.06 77 LYS A C 1
ATOM 627 O O . LYS A 1 77 ? 10.972 -6.463 -12.901 1.00 95.06 77 LYS A O 1
ATOM 632 N N . LYS A 1 78 ? 12.747 -7.697 -12.294 1.00 96.56 78 LYS A N 1
ATOM 633 C CA . LYS A 1 78 ? 11.954 -8.642 -11.480 1.00 96.56 78 LYS A CA 1
ATOM 634 C C . LYS A 1 78 ? 11.375 -7.998 -10.223 1.00 96.56 78 LYS A C 1
ATOM 636 O O . LYS A 1 78 ? 10.272 -8.360 -9.817 1.00 96.56 78 LYS A O 1
ATOM 641 N N . GLY A 1 79 ? 12.105 -7.079 -9.595 1.00 96.75 79 GLY A N 1
ATOM 642 C CA . GLY A 1 79 ? 11.630 -6.334 -8.432 1.00 96.75 79 GLY A CA 1
ATOM 643 C C . GLY A 1 79 ? 10.426 -5.459 -8.748 1.00 96.75 79 GLY A C 1
ATOM 644 O O . GLY A 1 79 ? 9.411 -5.572 -8.065 1.00 96.75 79 GLY A O 1
ATOM 645 N N . ILE A 1 80 ? 10.515 -4.656 -9.814 1.00 96.88 80 ILE A N 1
ATOM 646 C CA . ILE A 1 80 ? 9.392 -3.840 -10.292 1.00 96.88 80 ILE A CA 1
ATOM 647 C C . ILE A 1 80 ? 8.209 -4.737 -10.642 1.00 96.88 80 ILE A C 1
ATOM 649 O O . ILE A 1 80 ? 7.130 -4.538 -10.096 1.00 96.88 80 ILE A O 1
ATOM 653 N N . ARG A 1 81 ? 8.414 -5.792 -11.441 1.00 96.62 81 ARG A N 1
ATOM 654 C CA . ARG A 1 81 ? 7.337 -6.729 -11.790 1.00 96.62 81 ARG A CA 1
ATOM 655 C C . ARG A 1 81 ? 6.646 -7.326 -10.563 1.00 96.62 81 ARG A C 1
ATOM 657 O O . ARG A 1 81 ? 5.427 -7.334 -10.505 1.00 96.62 81 ARG A O 1
ATOM 664 N N . PHE A 1 82 ? 7.404 -7.763 -9.557 1.00 97.50 82 PHE A N 1
ATOM 665 C CA . PHE A 1 82 ? 6.822 -8.278 -8.317 1.00 97.50 82 PHE A CA 1
ATOM 666 C C . PHE A 1 82 ? 5.945 -7.239 -7.606 1.00 97.50 82 PHE A C 1
ATOM 668 O O . PHE A 1 82 ? 4.889 -7.586 -7.084 1.00 97.50 82 PHE A O 1
ATOM 675 N N . LEU A 1 83 ? 6.383 -5.980 -7.558 1.00 96.94 83 LEU A N 1
ATOM 676 C CA . LEU A 1 83 ? 5.620 -4.906 -6.923 1.00 96.94 83 LEU A CA 1
ATOM 677 C C . LEU A 1 83 ? 4.321 -4.601 -7.685 1.00 96.94 83 LEU A C 1
ATOM 679 O O . LEU A 1 83 ? 3.302 -4.361 -7.043 1.00 96.94 83 LEU A O 1
ATOM 683 N N . LEU A 1 84 ? 4.346 -4.661 -9.018 1.00 95.69 84 LEU A N 1
ATOM 684 C CA . LEU A 1 84 ? 3.160 -4.505 -9.867 1.00 95.69 84 LEU A CA 1
ATOM 685 C C . LEU A 1 84 ? 2.180 -5.670 -9.683 1.00 95.69 84 LEU A C 1
ATOM 687 O O . LEU A 1 84 ? 1.015 -5.448 -9.382 1.00 95.69 84 LEU A O 1
ATOM 691 N N . ASP A 1 85 ? 2.675 -6.910 -9.767 1.00 96.19 85 ASP A N 1
ATOM 692 C CA . ASP A 1 85 ? 1.869 -8.136 -9.656 1.00 96.19 85 ASP A CA 1
ATOM 693 C C . ASP A 1 85 ? 1.187 -8.287 -8.275 1.00 96.19 85 ASP A C 1
ATOM 695 O O . ASP A 1 85 ? 0.280 -9.099 -8.121 1.00 96.19 85 ASP A O 1
ATOM 699 N N . ASN A 1 86 ? 1.642 -7.549 -7.252 1.00 94.00 86 ASN A N 1
ATOM 700 C CA . ASN A 1 86 ? 1.078 -7.559 -5.894 1.00 94.00 86 ASN A CA 1
ATOM 701 C C . ASN A 1 86 ? 0.315 -6.262 -5.545 1.00 94.00 86 ASN A C 1
ATOM 703 O O . ASN A 1 86 ? 0.058 -6.022 -4.363 1.00 94.00 86 ASN A O 1
ATOM 707 N N . ASP A 1 87 ? 0.009 -5.400 -6.521 1.00 94.31 87 ASP A N 1
ATOM 708 C CA . ASP A 1 87 ? -0.694 -4.118 -6.316 1.00 94.31 87 ASP A CA 1
ATOM 709 C C . ASP A 1 87 ? -0.007 -3.199 -5.277 1.00 94.31 87 ASP A C 1
ATOM 711 O O . ASP A 1 87 ? -0.615 -2.433 -4.511 1.00 94.31 87 ASP A O 1
ATOM 715 N N . LEU A 1 88 ? 1.321 -3.299 -5.214 1.00 94.31 88 LEU A N 1
ATOM 716 C CA . LEU A 1 88 ? 2.176 -2.489 -4.348 1.00 94.31 88 LEU A CA 1
ATOM 717 C C . LEU A 1 88 ? 2.704 -1.250 -5.070 1.00 94.31 88 LEU A C 1
ATOM 719 O O . LEU A 1 88 ? 3.130 -0.303 -4.406 1.00 94.31 88 LEU A O 1
ATOM 723 N N . LEU A 1 89 ? 2.670 -1.270 -6.402 1.00 95.69 89 LEU A N 1
ATOM 724 C CA . LEU A 1 89 ? 3.110 -0.212 -7.298 1.00 95.69 89 LEU A CA 1
ATOM 725 C C . LEU A 1 89 ? 2.214 -0.216 -8.543 1.00 95.69 89 LEU A C 1
ATOM 727 O O . LEU A 1 89 ? 1.776 -1.279 -8.973 1.00 95.69 89 LEU A O 1
ATOM 731 N N . GLN A 1 90 ? 1.937 0.953 -9.112 1.00 95.94 90 GLN A N 1
ATOM 732 C CA . GLN A 1 90 ? 1.186 1.065 -10.363 1.00 95.94 90 GLN A CA 1
ATOM 733 C C . GLN A 1 90 ? 2.138 1.009 -11.560 1.00 95.94 90 GLN A C 1
ATOM 735 O O . GLN A 1 90 ? 3.287 1.444 -11.472 1.00 95.94 90 GLN A O 1
ATOM 740 N N . HIS A 1 91 ? 1.663 0.482 -12.691 1.00 95.81 91 HIS A N 1
ATOM 741 C CA . HIS A 1 91 ? 2.450 0.391 -13.925 1.00 95.81 91 HIS A CA 1
ATOM 742 C C . HIS A 1 91 ? 2.416 1.714 -14.704 1.00 95.81 91 HIS A C 1
ATOM 744 O O . HIS A 1 91 ? 1.986 1.775 -15.856 1.00 95.81 91 HIS A O 1
ATOM 750 N N . THR A 1 92 ? 2.842 2.787 -14.043 1.00 97.12 92 THR A N 1
ATOM 751 C CA . THR A 1 92 ? 2.971 4.129 -14.614 1.00 97.12 92 THR A CA 1
ATOM 752 C C . THR A 1 92 ? 4.408 4.621 -14.410 1.00 97.12 92 THR A C 1
ATOM 754 O O . THR A 1 92 ? 5.034 4.303 -13.388 1.00 97.12 92 THR A O 1
ATOM 757 N N . PRO A 1 93 ? 4.975 5.381 -15.364 1.00 96.56 93 PRO A N 1
ATOM 758 C CA . PRO A 1 93 ? 6.302 5.963 -15.199 1.00 96.56 93 PRO A CA 1
ATOM 759 C C . PRO A 1 93 ? 6.425 6.833 -13.943 1.00 96.56 93 PRO A C 1
ATOM 761 O O . PRO A 1 93 ? 7.456 6.803 -13.273 1.00 96.56 93 PRO A O 1
ATOM 764 N N . GLU A 1 94 ? 5.370 7.569 -13.596 1.00 96.25 94 GLU A N 1
ATOM 765 C CA . GLU A 1 94 ? 5.316 8.492 -12.464 1.00 96.25 94 GLU A CA 1
ATOM 766 C C . GLU A 1 94 ? 5.378 7.767 -11.117 1.00 96.25 94 GLU A C 1
ATOM 768 O O . GLU A 1 94 ? 6.167 8.154 -10.250 1.00 96.25 94 GLU A O 1
ATOM 773 N N . ASP A 1 95 ? 4.594 6.698 -10.933 1.00 96.44 95 ASP A N 1
ATOM 774 C CA . ASP A 1 95 ? 4.583 5.947 -9.674 1.00 96.44 95 ASP A CA 1
ATOM 775 C C . ASP A 1 95 ? 5.910 5.215 -9.455 1.00 96.44 95 ASP A C 1
AT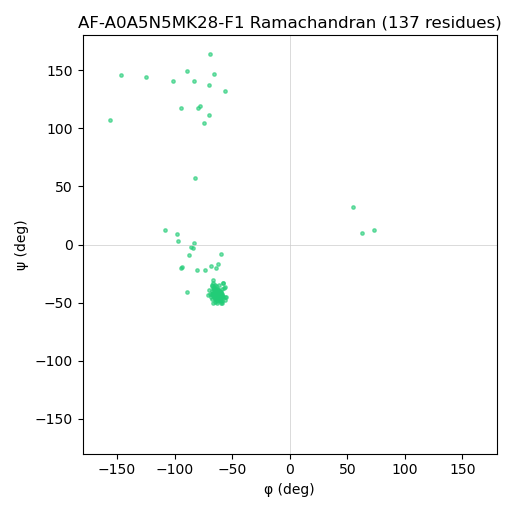OM 777 O O . ASP A 1 95 ? 6.462 5.217 -8.349 1.00 96.44 95 ASP A O 1
ATOM 781 N N . ILE A 1 96 ? 6.476 4.639 -10.520 1.00 96.44 96 ILE A N 1
ATOM 782 C CA . ILE A 1 96 ? 7.786 3.985 -10.459 1.00 96.44 96 ILE A CA 1
ATOM 783 C C . ILE A 1 96 ? 8.882 5.020 -10.188 1.00 96.44 96 ILE A C 1
ATOM 785 O O . ILE A 1 96 ? 9.722 4.798 -9.315 1.00 96.44 96 ILE A O 1
ATOM 789 N N . ALA A 1 97 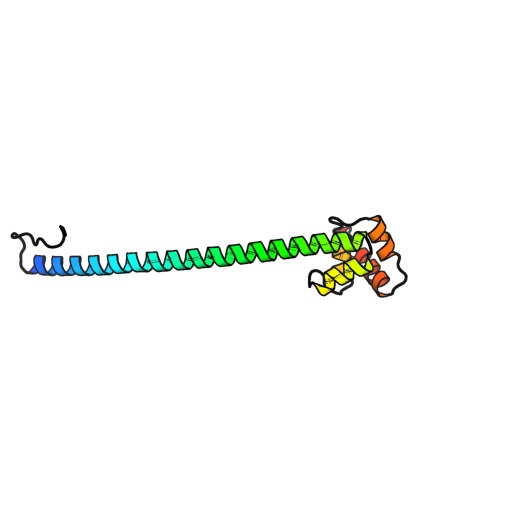? 8.858 6.176 -10.855 1.00 96.31 97 ALA A N 1
ATOM 790 C CA . ALA A 1 97 ? 9.792 7.263 -10.579 1.00 96.31 97 ALA A CA 1
ATOM 791 C C . ALA A 1 97 ? 9.695 7.730 -9.120 1.00 96.31 97 ALA A C 1
ATOM 793 O O . ALA A 1 97 ? 10.721 7.896 -8.460 1.00 96.31 97 ALA A O 1
ATOM 794 N N . GLN A 1 98 ? 8.487 7.871 -8.569 1.00 95.00 98 GLN A N 1
ATOM 795 C CA . GLN A 1 98 ? 8.303 8.247 -7.168 1.00 95.00 98 GLN A CA 1
ATOM 796 C C . GLN A 1 98 ? 8.850 7.178 -6.207 1.00 95.00 98 GLN A C 1
ATOM 798 O O . GLN A 1 98 ? 9.467 7.515 -5.192 1.00 95.00 98 GLN A O 1
ATOM 803 N N . PHE A 1 99 ? 8.653 5.895 -6.516 1.00 96.06 99 PHE A N 1
ATOM 804 C CA . PHE A 1 99 ? 9.226 4.783 -5.756 1.00 96.06 99 PHE A CA 1
ATOM 805 C C . PHE A 1 99 ? 10.761 4.826 -5.750 1.00 96.06 99 PHE A C 1
ATOM 807 O O . PHE A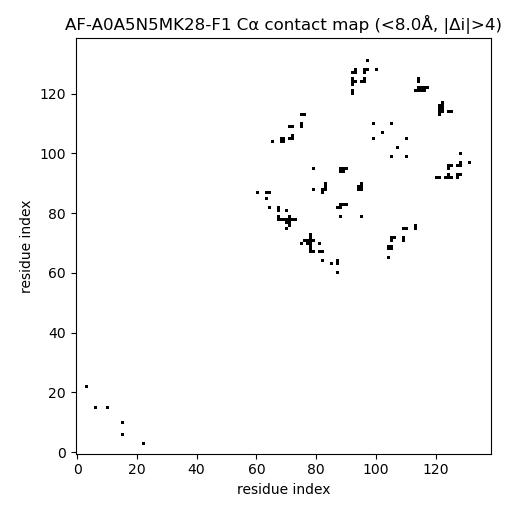 1 99 ? 11.374 4.763 -4.680 1.00 96.06 99 PHE A O 1
ATOM 814 N N . LEU A 1 100 ? 11.377 5.002 -6.922 1.00 96.19 100 LEU A N 1
ATOM 815 C CA . LEU A 1 100 ? 12.831 5.106 -7.064 1.00 96.19 100 LEU A CA 1
ATOM 816 C C . LEU A 1 100 ? 13.381 6.366 -6.381 1.00 96.19 100 LEU A C 1
ATOM 818 O O . LEU A 1 100 ? 14.422 6.300 -5.730 1.00 96.19 100 LEU A O 1
ATOM 822 N N . TYR A 1 101 ? 12.659 7.487 -6.458 1.00 94.25 101 TYR A N 1
ATOM 823 C CA . TYR A 1 101 ? 13.024 8.745 -5.805 1.00 94.25 101 TYR A CA 1
ATOM 824 C C . TYR A 1 101 ? 13.023 8.640 -4.279 1.00 94.25 101 TYR A C 1
ATOM 826 O O . TYR A 1 101 ? 13.961 9.100 -3.628 1.00 94.25 101 TYR A O 1
ATOM 834 N N . LYS A 1 102 ? 11.981 8.025 -3.696 1.00 92.88 102 LYS A N 1
ATOM 835 C CA . LYS A 1 102 ? 11.916 7.777 -2.246 1.00 92.88 102 LYS A CA 1
ATOM 836 C C . LYS A 1 102 ? 13.126 6.965 -1.783 1.00 92.88 102 LYS A C 1
ATOM 838 O O . LYS A 1 102 ? 13.629 7.210 -0.691 1.00 92.88 102 LYS A O 1
ATOM 843 N N . GLY A 1 103 ? 13.580 6.008 -2.600 1.00 88.62 103 GLY A N 1
ATOM 844 C CA . GLY A 1 103 ? 14.849 5.295 -2.412 1.00 88.62 103 GLY A CA 1
ATOM 845 C C . GLY A 1 103 ? 14.949 4.470 -1.122 1.00 88.62 103 GLY A C 1
ATOM 846 O O . GLY A 1 103 ? 16.030 4.001 -0.768 1.00 88.62 103 GLY A O 1
ATOM 847 N N . GLU A 1 104 ? 13.848 4.290 -0.392 1.00 91.94 104 GLU A N 1
ATOM 848 C CA . GLU A 1 104 ? 13.846 3.650 0.919 1.00 91.94 104 GLU A CA 1
ATOM 849 C C . GLU A 1 104 ? 14.133 2.146 0.779 1.00 91.94 104 GLU A C 1
ATOM 851 O O . GLU A 1 104 ? 13.328 1.387 0.243 1.00 91.94 104 GLU A O 1
ATOM 856 N N . GLY A 1 105 ? 15.299 1.703 1.257 1.00 93.00 105 GLY A N 1
ATOM 857 C CA . GLY A 1 105 ? 15.732 0.304 1.156 1.00 93.00 105 GLY A CA 1
ATOM 858 C C . GLY A 1 105 ? 16.163 -0.137 -0.250 1.00 93.00 105 GLY A C 1
ATOM 859 O O . GLY A 1 105 ? 16.321 -1.338 -0.483 1.00 93.00 105 GLY A O 1
ATOM 860 N N . LEU A 1 106 ? 16.363 0.805 -1.178 1.00 97.31 106 LEU A N 1
ATOM 861 C CA . LEU A 1 106 ? 16.834 0.539 -2.537 1.00 97.31 106 LEU A CA 1
ATOM 862 C C . LEU A 1 106 ? 18.322 0.866 -2.686 1.00 97.31 106 LEU A C 1
ATOM 864 O O . LEU A 1 106 ? 18.819 1.865 -2.165 1.00 97.31 106 LEU A O 1
ATOM 868 N N . ASN A 1 107 ? 19.044 0.029 -3.424 1.00 96.50 107 ASN A N 1
ATOM 869 C CA . ASN A 1 107 ? 20.443 0.269 -3.747 1.00 96.50 107 ASN A CA 1
ATOM 870 C C . ASN A 1 107 ? 20.546 1.310 -4.873 1.00 96.50 107 ASN A C 1
ATOM 872 O O . ASN A 1 107 ? 20.090 1.068 -5.988 1.00 96.50 107 ASN A O 1
ATOM 876 N N . LYS A 1 108 ? 21.196 2.446 -4.595 1.00 96.12 108 LYS A N 1
ATOM 877 C CA . LYS A 1 108 ? 21.354 3.561 -5.545 1.00 96.12 108 LYS A CA 1
ATOM 878 C C . LYS A 1 108 ? 22.054 3.164 -6.845 1.00 96.12 108 LYS A C 1
ATOM 880 O O . LYS A 1 108 ? 21.709 3.705 -7.889 1.00 96.12 108 LYS A O 1
ATOM 885 N N . THR A 1 109 ? 22.990 2.218 -6.794 1.00 97.06 109 THR A N 1
ATOM 886 C CA . THR A 1 109 ? 23.645 1.697 -8.001 1.00 97.06 109 THR A CA 1
ATOM 887 C C . THR A 1 109 ? 22.637 0.966 -8.880 1.00 97.06 109 THR A C 1
ATOM 889 O O . THR A 1 109 ? 22.526 1.270 -10.057 1.00 97.06 109 THR A O 1
ATOM 892 N N . VAL A 1 110 ? 21.815 0.101 -8.281 1.00 97.38 110 VAL A N 1
ATOM 893 C CA . VAL A 1 110 ? 20.794 -0.677 -9.001 1.00 97.38 110 VAL A CA 1
ATOM 894 C C . VAL A 1 110 ? 19.687 0.220 -9.564 1.00 97.38 110 VAL A C 1
ATOM 896 O O . VAL A 1 110 ? 19.158 -0.045 -10.640 1.00 97.38 110 VAL A O 1
ATOM 899 N N . ILE A 1 111 ? 19.353 1.312 -8.866 1.00 97.25 111 ILE A N 1
ATOM 900 C CA . ILE A 1 111 ? 18.477 2.358 -9.412 1.00 97.25 111 ILE A CA 1
ATOM 901 C C . ILE A 1 111 ? 19.101 2.958 -10.676 1.00 97.25 111 ILE A C 1
ATOM 903 O O . ILE A 1 111 ? 18.417 3.074 -11.689 1.00 97.25 111 ILE A O 1
ATOM 907 N N . GLY A 1 112 ? 20.387 3.318 -10.623 1.00 96.12 112 GLY A N 1
ATOM 908 C CA . GLY A 1 112 ? 21.121 3.839 -11.776 1.00 96.12 112 GLY A CA 1
ATOM 909 C C . GLY A 1 112 ? 21.132 2.861 -12.950 1.00 96.12 112 GLY A C 1
ATOM 910 O O . GLY A 1 112 ? 20.839 3.268 -14.070 1.00 96.12 112 GLY A O 1
ATOM 911 N N . ASP A 1 113 ? 21.373 1.578 -12.681 1.00 96.25 113 ASP A N 1
ATOM 912 C CA . ASP A 1 113 ? 21.354 0.525 -13.699 1.00 96.25 113 ASP A CA 1
ATOM 913 C C . ASP A 1 113 ? 19.975 0.418 -14.363 1.00 96.25 113 ASP A C 1
ATOM 915 O O . ASP A 1 113 ? 19.883 0.402 -15.586 1.00 96.25 113 ASP A O 1
ATOM 919 N N . TYR A 1 114 ? 18.889 0.423 -13.578 1.00 97.12 114 TYR A N 1
ATOM 920 C CA . TYR A 1 114 ? 17.523 0.394 -14.110 1.00 97.12 114 TYR A CA 1
ATOM 921 C C . TYR A 1 114 ? 17.194 1.636 -14.946 1.00 97.12 114 TYR A C 1
ATOM 923 O O . TYR A 1 114 ? 16.588 1.522 -16.006 1.00 97.12 114 TYR A O 1
ATOM 931 N N . LEU A 1 115 ? 17.580 2.828 -14.494 1.00 96.44 115 LEU A N 1
ATOM 932 C CA . LEU A 1 115 ? 17.320 4.074 -15.223 1.00 96.44 115 LEU A CA 1
ATOM 933 C C . LEU A 1 115 ? 18.207 4.237 -16.468 1.00 96.44 115 LEU A C 1
ATOM 935 O O . LEU A 1 115 ? 17.852 4.990 -17.370 1.00 96.44 115 LEU A O 1
ATOM 939 N N . GLY A 1 116 ? 19.353 3.553 -16.515 1.00 94.75 116 GLY A N 1
ATOM 940 C CA . GLY A 1 116 ? 20.288 3.557 -17.642 1.00 94.75 116 GLY A CA 1
ATOM 941 C C . GLY A 1 116 ? 19.962 2.548 -18.749 1.00 94.75 116 GLY A C 1
ATOM 942 O O . GLY A 1 116 ? 20.676 2.490 -19.752 1.00 94.75 116 GLY A O 1
ATOM 943 N N . GLU A 1 117 ? 18.914 1.740 -18.580 1.00 94.69 117 GLU A N 1
ATOM 944 C CA . GLU A 1 117 ? 18.437 0.796 -19.594 1.00 94.69 117 GLU A CA 1
ATOM 945 C C . GLU A 1 117 ? 17.898 1.526 -20.836 1.00 94.69 117 GLU A C 1
ATOM 947 O O . GLU A 1 117 ? 17.313 2.603 -20.750 1.00 94.69 117 GLU A O 1
ATOM 952 N N . ARG A 1 118 ? 18.067 0.912 -22.014 1.00 94.12 118 ARG A N 1
ATOM 953 C CA . ARG A 1 118 ? 17.641 1.489 -23.308 1.00 94.12 118 ARG A CA 1
ATOM 954 C C . ARG A 1 118 ? 16.167 1.263 -23.642 1.00 94.12 118 ARG A C 1
ATOM 956 O O . ARG A 1 118 ? 15.736 1.618 -24.731 1.00 94.12 118 ARG A O 1
ATOM 963 N N . ASP A 1 119 ? 15.437 0.608 -22.753 1.00 95.06 119 ASP A N 1
ATOM 964 C CA . ASP A 1 119 ? 14.023 0.318 -22.937 1.00 95.06 119 ASP A CA 1
ATOM 965 C C . ASP A 1 119 ? 13.187 1.605 -22.842 1.00 95.06 119 ASP A C 1
ATOM 967 O O . ASP A 1 119 ? 13.418 2.437 -21.960 1.00 95.06 119 ASP A O 1
ATOM 971 N N . ASP A 1 120 ? 12.209 1.769 -23.737 1.00 95.69 120 ASP A N 1
ATOM 972 C CA . ASP A 1 120 ? 11.386 2.984 -23.825 1.00 95.69 120 ASP A CA 1
ATOM 973 C C . ASP A 1 120 ? 10.654 3.288 -22.510 1.00 95.69 120 ASP A C 1
ATOM 975 O O . ASP A 1 120 ? 10.478 4.453 -22.132 1.00 95.69 120 ASP A O 1
ATOM 979 N N . PHE A 1 121 ? 10.258 2.249 -21.769 1.00 95.19 121 PHE A N 1
ATOM 980 C CA . PHE A 1 121 ? 9.602 2.421 -20.482 1.00 95.19 121 PHE A CA 1
ATOM 981 C C . PHE A 1 121 ? 10.584 2.925 -19.422 1.00 95.19 121 PHE A C 1
ATOM 983 O O . PHE A 1 121 ? 10.273 3.863 -18.688 1.00 95.19 121 PHE A O 1
ATOM 990 N N . ASN A 1 122 ? 11.798 2.371 -19.377 1.00 96.06 122 ASN A N 1
ATOM 991 C CA . ASN A 1 122 ? 12.863 2.835 -18.484 1.00 96.06 122 ASN A CA 1
ATOM 992 C C . ASN A 1 122 ? 13.251 4.298 -18.758 1.00 96.06 122 ASN A C 1
ATOM 994 O O . ASN A 1 122 ? 13.416 5.082 -17.820 1.00 96.06 122 ASN A O 1
ATOM 998 N N . ILE A 1 123 ? 13.311 4.689 -20.034 1.00 96.88 123 ILE A N 1
ATOM 999 C CA . ILE A 1 123 ? 13.542 6.079 -20.450 1.00 96.88 123 ILE A CA 1
ATOM 1000 C C . ILE A 1 123 ? 12.391 6.982 -19.984 1.00 96.88 123 ILE A C 1
ATOM 1002 O O . ILE A 1 123 ? 12.636 8.065 -19.448 1.00 96.88 123 ILE A O 1
ATOM 1006 N N . SER A 1 124 ? 11.142 6.531 -20.124 1.00 97.25 124 SER A N 1
ATOM 1007 C CA . SER A 1 124 ? 9.961 7.273 -19.658 1.00 97.25 124 SER A CA 1
ATOM 1008 C C . SER A 1 124 ? 9.977 7.473 -18.136 1.00 97.25 124 SER A C 1
ATOM 1010 O O . SER A 1 124 ? 9.706 8.570 -17.649 1.00 97.25 124 SER A O 1
ATOM 1012 N N . VAL A 1 125 ? 10.367 6.445 -17.372 1.00 96.94 125 VAL A N 1
ATOM 1013 C CA . VAL A 1 125 ? 10.545 6.530 -15.909 1.00 96.94 125 VAL A CA 1
ATOM 1014 C C . VAL A 1 125 ? 11.630 7.548 -15.549 1.00 96.94 125 VAL A C 1
ATOM 1016 O O . VAL A 1 125 ? 11.444 8.350 -14.633 1.00 96.94 125 VAL A O 1
ATOM 1019 N N . LEU A 1 126 ? 12.755 7.561 -16.271 1.00 96.31 126 LEU A N 1
ATOM 1020 C CA . LEU A 1 126 ? 13.822 8.543 -16.061 1.00 96.31 126 LEU A CA 1
ATOM 1021 C C . LEU A 1 126 ? 13.340 9.979 -16.324 1.00 96.31 126 LEU A C 1
ATOM 1023 O O . LEU A 1 126 ? 13.632 10.878 -15.532 1.00 96.31 126 LEU A O 1
ATOM 1027 N N . GLN A 1 127 ? 12.576 10.201 -17.396 1.00 95.81 127 GLN A N 1
ATOM 1028 C CA . GLN A 1 127 ? 11.980 11.507 -17.694 1.00 95.81 127 GLN A CA 1
ATOM 1029 C C . GLN A 1 127 ? 11.012 11.953 -16.590 1.00 95.81 127 GLN A C 1
ATOM 1031 O O . GLN A 1 127 ? 11.098 13.088 -16.117 1.00 95.81 127 GLN A O 1
ATOM 1036 N N . ALA A 1 128 ? 10.138 11.054 -16.126 1.00 95.50 128 ALA A N 1
ATOM 1037 C CA . ALA A 1 128 ? 9.221 11.326 -15.020 1.00 95.50 128 ALA A CA 1
ATOM 1038 C C . ALA A 1 128 ? 9.975 11.677 -13.725 1.00 95.50 128 ALA A C 1
ATOM 1040 O O . ALA A 1 128 ? 9.612 12.629 -13.031 1.00 95.50 128 ALA A O 1
ATOM 1041 N N . LEU A 1 129 ? 11.071 10.970 -13.431 1.00 92.62 129 LEU A N 1
ATOM 1042 C CA . LEU A 1 129 ? 11.932 11.248 -12.283 1.00 92.62 129 LEU A CA 1
ATOM 1043 C C . LEU A 1 129 ? 12.565 12.643 -12.369 1.00 92.62 129 LEU A C 1
ATOM 1045 O O . LEU A 1 129 ? 12.568 13.381 -11.383 1.00 92.62 129 LEU A O 1
ATOM 1049 N N . TRP A 1 130 ? 13.082 13.022 -13.540 1.00 92.31 130 TRP A N 1
ATOM 1050 C CA . TRP A 1 130 ? 13.662 14.347 -13.756 1.00 92.31 130 TRP A CA 1
ATOM 1051 C C . TRP A 1 130 ? 12.628 15.462 -13.574 1.00 92.31 130 TRP A C 1
ATOM 1053 O O . TRP A 1 130 ? 12.883 16.411 -12.830 1.00 92.31 130 TRP A O 1
ATOM 1063 N N . ASN A 1 131 ? 11.439 15.303 -14.161 1.00 91.12 131 ASN A N 1
ATOM 1064 C CA . ASN A 1 131 ? 10.330 16.243 -13.992 1.00 91.12 131 ASN A CA 1
ATOM 1065 C C . ASN A 1 131 ? 9.952 16.398 -12.512 1.00 91.12 131 ASN A C 1
ATOM 1067 O O . ASN A 1 131 ? 9.809 17.516 -12.015 1.00 91.12 131 ASN A O 1
ATOM 1071 N N . PHE A 1 132 ? 9.857 15.282 -11.784 1.00 86.31 132 PHE A N 1
ATOM 1072 C CA . PHE A 1 132 ? 9.546 15.283 -10.357 1.00 86.31 132 PHE A CA 1
ATOM 1073 C C . PHE A 1 132 ? 10.594 16.045 -9.530 1.00 86.31 132 PHE A C 1
ATOM 1075 O O . PHE A 1 132 ? 10.245 16.817 -8.636 1.00 86.31 132 PHE A O 1
ATOM 1082 N N . MET A 1 133 ? 11.883 15.861 -9.835 1.00 86.62 133 MET A N 1
ATOM 1083 C CA . MET A 1 133 ? 12.972 16.568 -9.153 1.00 86.62 133 MET A CA 1
ATOM 1084 C C . MET A 1 133 ? 12.988 18.063 -9.483 1.00 86.62 133 MET A C 1
ATOM 1086 O O . MET A 1 133 ? 13.097 18.874 -8.566 1.00 86.62 133 MET A O 1
ATOM 1090 N N . SER A 1 134 ? 12.827 18.427 -10.760 1.00 85.81 134 SER A N 1
ATOM 1091 C CA . SER A 1 134 ? 12.843 19.824 -11.208 1.00 85.81 134 SER A CA 1
ATOM 1092 C C . SER A 1 134 ? 11.722 20.645 -10.569 1.00 85.81 134 SER A C 1
ATOM 1094 O O . SER A 1 134 ? 11.957 21.773 -10.141 1.00 85.81 134 SER A O 1
ATOM 1096 N N . LEU A 1 135 ? 10.515 20.078 -10.457 1.00 79.19 135 LEU A N 1
ATOM 1097 C CA . LEU A 1 135 ? 9.364 20.760 -9.857 1.00 79.19 135 LEU A CA 1
ATOM 1098 C C . LEU A 1 135 ? 9.536 21.014 -8.352 1.00 79.19 135 LEU A C 1
ATOM 1100 O O . LEU A 1 135 ? 9.032 22.013 -7.851 1.00 79.19 135 LEU A O 1
ATOM 1104 N N . ARG A 1 136 ? 10.262 20.152 -7.623 1.00 72.88 136 ARG A N 1
ATOM 1105 C CA . ARG A 1 136 ? 10.521 20.347 -6.181 1.00 72.88 136 ARG A CA 1
ATOM 1106 C C . ARG A 1 136 ? 11.650 21.333 -5.887 1.00 72.88 136 ARG A C 1
ATOM 1108 O O . ARG A 1 136 ? 11.699 21.853 -4.781 1.00 72.88 136 ARG A O 1
ATOM 1115 N N . THR A 1 137 ? 12.563 21.567 -6.830 1.00 69.50 137 THR A N 1
ATOM 1116 C CA . THR A 1 137 ? 13.692 22.500 -6.654 1.00 69.50 137 THR A CA 1
ATOM 1117 C C . THR A 1 137 ? 13.364 23.950 -7.016 1.00 69.50 137 THR A C 1
ATOM 1119 O O . THR A 1 137 ? 14.183 24.830 -6.775 1.00 69.50 137 THR A O 1
ATOM 1122 N N . SER A 1 138 ? 12.196 24.207 -7.612 1.00 62.84 138 SER A N 1
ATOM 1123 C CA . SER A 1 138 ? 11.754 25.545 -8.040 1.00 62.84 138 SER A CA 1
ATOM 1124 C C . SER A 1 138 ? 10.817 26.254 -7.045 1.00 62.84 138 SER A C 1
ATOM 1126 O O . SER A 1 138 ? 10.280 27.309 -7.375 1.00 62.84 138 SER A O 1
ATOM 1128 N N . THR A 1 139 ? 10.645 25.706 -5.840 1.00 45.16 139 THR A N 1
ATOM 1129 C CA . THR A 1 139 ? 9.947 26.302 -4.679 1.00 45.16 139 THR A CA 1
ATOM 1130 C C . THR A 1 139 ? 10.900 26.410 -3.508 1.00 45.16 139 THR A C 1
ATOM 1132 O O . THR A 1 139 ? 10.851 27.446 -2.814 1.00 45.16 139 THR A O 1
#